Protein AF-A0AAN8ZR60-F1 (afdb_monomer)

Solvent-accessible surface area (backbone atoms only — not comparable to full-atom values): 6823 Å² total; per-residue (Å²): 136,86,82,79,83,92,71,52,73,45,76,81,34,65,88,48,45,61,55,54,52,47,61,74,37,41,71,59,52,50,55,49,50,52,53,52,51,54,52,47,50,54,54,52,51,51,52,54,56,47,60,75,69,52,62,97,81,64,85,80,49,75,66,55,52,48,57,50,48,47,70,45,86,87,51,98,63,82,53,47,74,66,56,52,47,49,50,66,54,43,59,74,65,66,54,67,77,64,66,60,54,59,55,51,57,68,65,70,77,117

Secondary structure (DSSP, 8-state):
--------HHHH-GGGHHHHHHHHHHHHHHHHHHHHHHHHHHHHHHHHHHHHH--TTSPP-HHHHHHHHHT-TT-SS---HHHHHHHHHHHHHHS-THHHHHHHHHHH--

InterPro domains:
  IPR036396 Cytochrome P450 superfamily [G3DSA:1.10.630.10] (1-94)
  IPR036396 Cytochrome P450 superfamily [SSF48264] (3-91)
  IPR052306 Cytochrome P450 71D [PTHR47953] (2-89)

Sequence (110 aa):
MEVSGGFTVCDVFPSLTWLQVLSGMRAKIEKMHHKVDQMLESIIDVHKVSRERAEKTEEEDLVDVLLKLQQCEDLEFSVTHENVKAVILFFPIYIPKHSTKLILDTFTDH

Foldseek 3Di:
DDDDDPDDPCNVPVVCVVVVVCVVCVVVVVVVVVVLVVVLVVVLVVLVVCVVVDDPPDDDDPLNVLVVQQVDPPDPDHSDPVNSSCCVVCVVVVPPPPVVVVVVVVVVPD

Radius of gyration: 23.49 Å; Cα contacts (8 Å, |Δi|>4): 29; chains: 1; bounding box: 45×57×72 Å

Mean predicted aligned error: 13.67 Å

Structure (mmCIF, N/CA/C/O backbone):
data_AF-A0AAN8ZR60-F1
#
_entry.id   AF-A0AAN8ZR60-F1
#
loop_
_atom_site.group_PDB
_atom_site.id
_atom_site.type_symbol
_atom_site.label_atom_id
_atom_site.label_alt_id
_atom_site.label_comp_id
_atom_site.label_asym_id
_atom_site.label_entity_id
_atom_site.label_seq_id
_atom_site.pdbx_PDB_ins_code
_atom_site.Cartn_x
_atom_site.Cartn_y
_atom_site.Cartn_z
_atom_site.occupancy
_atom_site.B_iso_or_equiv
_atom_site.auth_seq_id
_atom_site.auth_comp_id
_atom_site.auth_asym_id
_atom_site.auth_atom_id
_atom_site.pdbx_PDB_model_num
ATOM 1 N N . MET A 1 1 ? 24.254 -16.579 -52.718 1.00 38.12 1 MET A N 1
ATOM 2 C CA . MET A 1 1 ? 24.321 -15.699 -51.536 1.00 38.12 1 MET A CA 1
ATOM 3 C C . MET A 1 1 ? 22.933 -15.661 -50.929 1.00 38.12 1 MET A C 1
ATOM 5 O O . MET A 1 1 ? 22.089 -14.895 -51.367 1.00 38.12 1 MET A O 1
ATOM 9 N N . GLU A 1 2 ? 22.683 -16.582 -50.009 1.00 41.69 2 GLU A N 1
ATOM 10 C CA . GLU A 1 2 ? 21.623 -16.474 -49.002 1.00 41.69 2 GLU A CA 1
ATOM 11 C C . GLU A 1 2 ? 22.194 -15.564 -47.875 1.00 41.69 2 GLU A C 1
ATOM 13 O O . GLU A 1 2 ? 23.416 -15.465 -47.769 1.00 41.69 2 GLU A O 1
ATOM 18 N N . VAL A 1 3 ? 21.477 -14.807 -47.039 1.00 45.47 3 VAL A N 1
ATOM 19 C CA . VAL A 1 3 ? 20.166 -14.974 -46.396 1.00 45.47 3 VAL A CA 1
ATOM 20 C C . VAL A 1 3 ? 19.627 -13.584 -45.983 1.00 45.47 3 VAL A C 1
ATOM 22 O O . VAL A 1 3 ? 20.382 -12.743 -45.507 1.00 45.47 3 VAL A O 1
ATOM 25 N N . SER A 1 4 ? 18.300 -13.443 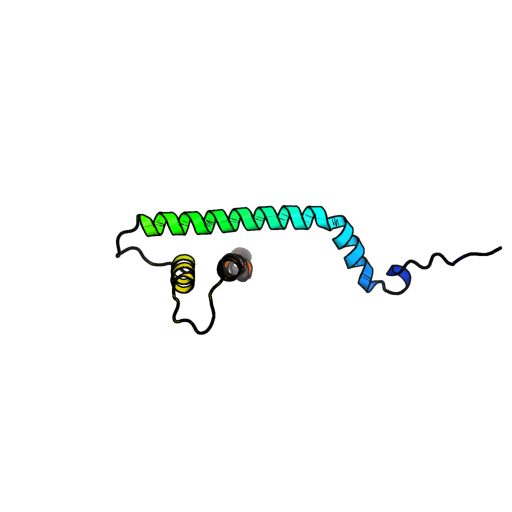-46.084 1.00 50.91 4 SER A N 1
ATOM 26 C CA . SER A 1 4 ? 17.377 -12.657 -45.240 1.00 50.91 4 SER A CA 1
ATOM 27 C C . SER A 1 4 ? 17.430 -11.132 -45.256 1.00 50.91 4 SER A C 1
ATOM 29 O O . SER A 1 4 ? 18.333 -10.490 -44.730 1.00 50.91 4 SER A O 1
ATOM 31 N N . GLY A 1 5 ? 16.314 -10.565 -45.721 1.00 55.06 5 GLY A N 1
ATOM 32 C CA . GLY A 1 5 ? 15.944 -9.182 -45.481 1.00 55.06 5 GLY A CA 1
ATOM 33 C C . GLY A 1 5 ? 15.924 -8.864 -43.989 1.00 55.06 5 GLY A C 1
ATOM 34 O O . GLY A 1 5 ? 15.366 -9.607 -43.179 1.00 55.06 5 GLY A O 1
ATOM 35 N N . GLY A 1 6 ? 16.541 -7.739 -43.643 1.00 56.88 6 GLY A N 1
ATOM 36 C CA . GLY A 1 6 ? 16.365 -7.078 -42.359 1.00 56.88 6 GLY A CA 1
ATOM 37 C C . GLY A 1 6 ? 14.974 -6.464 -42.290 1.00 56.88 6 GLY A C 1
ATOM 38 O O . GLY A 1 6 ? 14.828 -5.258 -42.429 1.00 56.88 6 GLY A O 1
ATOM 39 N N . PHE A 1 7 ? 13.955 -7.307 -42.145 1.00 56.78 7 PHE A N 1
ATOM 40 C CA . PHE A 1 7 ? 12.618 -6.863 -41.789 1.00 56.78 7 PHE A CA 1
ATOM 41 C C . PHE A 1 7 ? 12.470 -7.068 -40.287 1.00 56.78 7 PHE A C 1
ATOM 43 O O . PHE A 1 7 ? 12.298 -8.191 -39.805 1.00 56.78 7 PHE A O 1
ATOM 50 N N . THR A 1 8 ? 12.599 -5.990 -39.524 1.00 61.56 8 THR A N 1
ATOM 51 C CA . THR A 1 8 ? 12.296 -6.029 -38.095 1.00 61.56 8 THR A CA 1
ATOM 52 C C . THR A 1 8 ? 10.776 -6.134 -37.957 1.00 61.56 8 THR A C 1
ATOM 54 O O . THR A 1 8 ? 10.038 -5.523 -38.724 1.00 61.56 8 THR A O 1
ATOM 57 N N . VAL A 1 9 ? 10.256 -6.875 -36.974 1.00 61.09 9 VAL A N 1
ATOM 58 C CA . VAL A 1 9 ? 8.794 -6.986 -36.743 1.00 61.09 9 VAL A CA 1
ATOM 59 C C . VAL A 1 9 ? 8.128 -5.603 -36.561 1.00 61.09 9 VAL A C 1
ATOM 61 O O . VAL A 1 9 ? 6.962 -5.424 -36.908 1.00 61.09 9 VAL A O 1
ATOM 64 N N . CYS A 1 10 ? 8.888 -4.600 -36.104 1.00 60.06 10 CYS A N 1
ATOM 65 C CA . CYS A 1 10 ? 8.467 -3.198 -36.021 1.00 60.06 10 CYS A CA 1
ATOM 66 C C . CYS A 1 10 ? 8.303 -2.490 -37.376 1.00 60.06 10 CYS A C 1
ATOM 68 O O . CYS A 1 10 ? 7.513 -1.553 -37.451 1.00 60.06 10 CYS A O 1
ATOM 70 N N . ASP A 1 11 ? 8.992 -2.935 -38.432 1.00 66.62 11 ASP A N 1
ATOM 71 C CA . ASP A 1 11 ? 8.860 -2.376 -39.786 1.00 66.62 11 ASP A CA 1
ATOM 72 C C . ASP A 1 11 ? 7.550 -2.828 -40.451 1.00 66.62 11 ASP A C 1
ATOM 74 O O . ASP A 1 11 ? 6.977 -2.101 -41.260 1.00 66.62 11 ASP A O 1
ATOM 78 N N . VAL A 1 12 ? 7.044 -4.019 -40.093 1.00 70.75 12 VAL A N 1
ATOM 79 C CA . VAL A 1 12 ? 5.737 -4.525 -40.563 1.00 70.75 12 VAL A CA 1
ATOM 80 C C . VAL A 1 12 ? 4.594 -3.968 -39.709 1.00 70.75 12 VAL A C 1
ATOM 82 O O . VAL A 1 12 ? 3.508 -3.703 -40.218 1.00 70.75 12 VAL A O 1
ATOM 85 N N . PHE A 1 13 ? 4.830 -3.780 -38.407 1.00 66.88 13 PHE A N 1
ATOM 86 C CA . PHE A 1 13 ? 3.827 -3.308 -37.454 1.00 66.88 13 PHE A CA 1
ATOM 87 C C . PHE A 1 13 ? 4.394 -2.184 -36.571 1.00 66.88 13 PHE A C 1
ATOM 89 O O . PHE A 1 13 ? 4.844 -2.439 -35.448 1.00 66.88 13 PHE A O 1
ATOM 96 N N . PRO A 1 14 ? 4.309 -0.917 -37.026 1.00 65.81 14 PRO A N 1
ATOM 97 C CA . PRO A 1 14 ? 4.751 0.259 -36.264 1.00 65.81 14 PRO A CA 1
ATOM 98 C C . PRO A 1 14 ? 4.040 0.391 -34.910 1.00 65.81 14 PRO A C 1
ATOM 100 O O . PRO A 1 14 ? 4.568 0.950 -33.950 1.00 65.81 14 PRO A O 1
ATOM 103 N N . SER A 1 15 ? 2.841 -0.182 -34.808 1.00 73.50 15 SER A N 1
ATOM 104 C CA . SER A 1 15 ? 2.065 -0.297 -33.580 1.00 73.50 15 SER A CA 1
ATOM 105 C C . SER A 1 15 ? 2.633 -1.298 -32.575 1.00 73.50 15 SER A C 1
ATOM 107 O O . SER A 1 15 ? 2.013 -1.464 -31.541 1.00 73.50 15 SER A O 1
ATOM 109 N N . LEU A 1 16 ? 3.750 -1.987 -32.824 1.00 68.44 16 LEU A N 1
ATOM 110 C CA . LEU A 1 16 ? 4.465 -2.798 -31.822 1.00 68.44 16 LEU A CA 1
ATOM 111 C C . LEU A 1 16 ? 5.723 -2.083 -31.304 1.00 68.44 16 LEU A C 1
ATOM 113 O O . LEU A 1 16 ? 6.362 -2.549 -30.364 1.00 68.44 16 LEU A O 1
ATOM 117 N N . THR A 1 17 ? 6.065 -0.916 -31.856 1.00 69.19 17 THR A N 1
ATOM 118 C CA . THR A 1 17 ? 7.220 -0.117 -31.419 1.00 69.19 17 THR A CA 1
ATOM 119 C C . THR A 1 17 ? 7.089 0.324 -29.959 1.00 69.19 17 THR A C 1
ATOM 121 O O . THR A 1 17 ? 8.078 0.342 -29.227 1.00 69.19 17 THR A O 1
ATOM 124 N N . TRP A 1 18 ? 5.867 0.581 -29.473 1.00 71.12 18 TRP A N 1
ATOM 125 C CA . TRP A 1 18 ? 5.641 0.865 -28.051 1.00 71.12 18 TRP A CA 1
ATOM 126 C C . TRP A 1 18 ? 5.987 -0.328 -27.153 1.00 71.12 18 TRP A C 1
ATOM 128 O O . TRP A 1 18 ? 6.461 -0.104 -26.046 1.00 71.12 18 TRP A O 1
ATOM 138 N N . LEU A 1 19 ? 5.837 -1.580 -27.612 1.00 70.88 19 LEU A N 1
ATOM 139 C CA . LEU A 1 19 ? 6.265 -2.753 -26.841 1.00 70.88 19 LEU A CA 1
ATOM 140 C C . LEU A 1 19 ? 7.783 -2.815 -26.715 1.00 70.88 19 LEU A C 1
ATOM 142 O O . LEU A 1 19 ? 8.271 -3.199 -25.659 1.00 70.88 19 LEU A O 1
ATOM 146 N N . GLN A 1 20 ? 8.539 -2.406 -27.739 1.00 70.50 20 GLN A N 1
ATOM 147 C CA . GLN A 1 20 ? 9.998 -2.315 -27.628 1.00 70.50 20 GLN A CA 1
ATOM 148 C C . GLN A 1 20 ? 10.425 -1.215 -26.651 1.00 70.50 20 GLN A C 1
ATOM 150 O O . GLN A 1 20 ? 11.296 -1.441 -25.810 1.00 70.50 20 GLN A O 1
ATOM 155 N N . VAL A 1 21 ? 9.762 -0.056 -26.695 1.00 72.94 21 VAL A N 1
ATOM 156 C CA . VAL A 1 21 ? 9.996 1.042 -25.743 1.00 72.94 21 VAL A CA 1
ATOM 157 C C . VAL A 1 21 ? 9.631 0.614 -24.317 1.00 72.94 21 VAL A C 1
ATOM 159 O O . VAL A 1 21 ? 10.437 0.777 -23.401 1.00 72.94 21 VAL A O 1
ATOM 162 N N . LEU A 1 22 ? 8.469 -0.014 -24.119 1.00 74.00 22 LEU A N 1
ATOM 163 C CA . LEU A 1 22 ? 8.072 -0.578 -22.828 1.00 74.00 22 LEU A CA 1
ATOM 164 C C . LEU A 1 22 ? 9.015 -1.688 -22.369 1.00 74.00 22 LEU A C 1
ATOM 166 O O . LEU A 1 22 ? 9.328 -1.756 -21.184 1.00 74.00 22 LEU A O 1
ATOM 170 N N . SER A 1 23 ? 9.501 -2.531 -23.281 1.00 73.62 23 SER A N 1
ATOM 171 C CA . SER A 1 23 ? 10.485 -3.570 -22.976 1.00 73.62 23 SER A CA 1
ATOM 172 C C . SER A 1 23 ? 11.793 -2.954 -22.478 1.00 73.62 23 SER A C 1
ATOM 174 O O . SER A 1 23 ? 12.346 -3.429 -21.489 1.00 73.62 23 SER A O 1
ATOM 176 N N . GLY A 1 24 ? 12.245 -1.849 -23.080 1.00 78.94 24 GLY A N 1
ATOM 177 C CA . GLY A 1 24 ? 13.390 -1.071 -22.591 1.00 78.94 24 GLY A CA 1
ATOM 178 C C . GLY A 1 24 ? 13.127 -0.368 -21.252 1.00 78.94 24 GLY A C 1
ATOM 179 O O . GLY A 1 24 ? 14.044 -0.155 -20.462 1.00 78.94 24 GLY A O 1
ATOM 180 N N . MET A 1 25 ? 11.866 -0.051 -20.955 1.00 81.81 25 MET A N 1
ATOM 181 C CA . MET A 1 25 ? 11.441 0.598 -19.712 1.00 81.81 25 MET A CA 1
ATOM 182 C C . MET A 1 25 ? 10.977 -0.381 -18.625 1.00 81.81 25 MET A C 1
ATOM 184 O O . MET A 1 25 ? 10.656 0.073 -17.525 1.00 81.81 25 MET A O 1
ATOM 188 N N . ARG A 1 26 ? 10.974 -1.700 -18.879 1.00 81.69 26 ARG A N 1
ATOM 189 C CA . ARG A 1 26 ? 10.460 -2.733 -17.956 1.00 81.69 26 ARG A CA 1
ATOM 190 C C . ARG A 1 26 ? 11.011 -2.576 -16.547 1.00 81.69 26 ARG A C 1
ATOM 192 O O . ARG A 1 26 ? 10.238 -2.437 -15.608 1.00 81.69 26 ARG A O 1
ATOM 199 N N . ALA A 1 27 ? 12.333 -2.480 -16.415 1.00 85.81 27 ALA A N 1
ATOM 200 C CA . ALA A 1 27 ? 12.986 -2.325 -15.117 1.00 85.81 27 ALA A CA 1
ATOM 201 C C . ALA A 1 27 ? 12.580 -1.027 -14.393 1.00 85.81 27 ALA A C 1
ATOM 203 O O . ALA A 1 27 ? 12.543 -0.975 -13.167 1.00 85.81 27 ALA A O 1
ATOM 204 N N . LYS A 1 28 ? 12.270 0.045 -15.134 1.00 86.50 28 LYS A N 1
ATOM 205 C CA . LYS A 1 28 ? 11.801 1.312 -14.557 1.00 86.50 28 LYS A CA 1
ATOM 206 C C . LYS A 1 28 ? 10.346 1.208 -14.097 1.00 86.50 28 LYS A C 1
ATOM 208 O O . LYS A 1 28 ? 10.022 1.714 -13.025 1.00 86.50 28 LYS A O 1
ATOM 213 N N . ILE A 1 29 ? 9.496 0.553 -14.886 1.00 87.50 29 ILE A N 1
ATOM 214 C CA . ILE A 1 29 ? 8.091 0.292 -14.548 1.00 87.50 29 ILE A CA 1
ATOM 215 C C . ILE A 1 29 ? 8.007 -0.613 -13.321 1.00 87.50 29 ILE A C 1
ATOM 217 O O . ILE A 1 29 ? 7.264 -0.304 -12.401 1.00 87.50 29 ILE A O 1
ATOM 221 N N . GL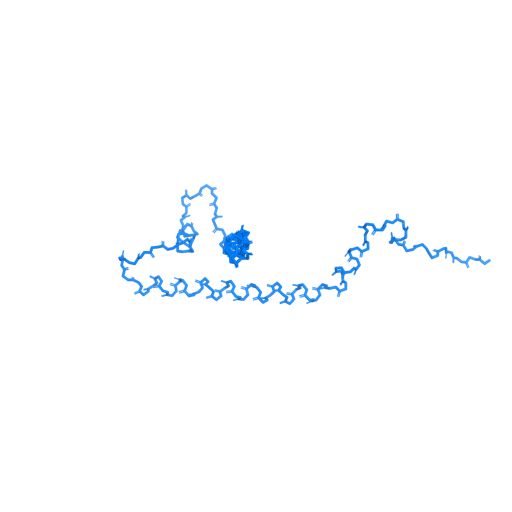U A 1 30 ? 8.819 -1.664 -13.259 1.00 89.56 30 GLU A N 1
ATOM 222 C CA . GLU A 1 30 ? 8.878 -2.583 -12.121 1.00 89.56 30 GLU A CA 1
ATOM 223 C C . GLU A 1 30 ? 9.345 -1.882 -10.839 1.00 89.56 30 GLU A C 1
ATOM 225 O O . GLU A 1 30 ? 8.699 -1.993 -9.799 1.00 89.56 30 GLU A O 1
ATOM 230 N N . LYS A 1 31 ? 10.402 -1.061 -10.915 1.00 91.19 31 LYS A N 1
ATOM 231 C CA . LYS A 1 31 ? 10.844 -0.231 -9.778 1.00 91.19 31 LYS A CA 1
ATOM 232 C C . LYS A 1 31 ? 9.755 0.726 -9.298 1.00 91.19 31 LYS A C 1
ATOM 234 O O . LYS A 1 31 ? 9.590 0.924 -8.097 1.00 91.19 31 LYS A O 1
ATOM 239 N N . MET A 1 32 ? 9.030 1.341 -10.228 1.00 89.69 32 MET A N 1
ATOM 240 C CA . MET A 1 32 ? 7.924 2.237 -9.903 1.00 89.69 32 MET A CA 1
ATOM 241 C C . MET A 1 32 ? 6.751 1.476 -9.283 1.00 89.69 32 MET A C 1
ATOM 243 O O . MET A 1 32 ? 6.226 1.931 -8.274 1.00 89.69 32 MET A O 1
ATOM 247 N N . HIS A 1 33 ? 6.396 0.313 -9.830 1.00 89.75 33 HIS A N 1
ATOM 248 C CA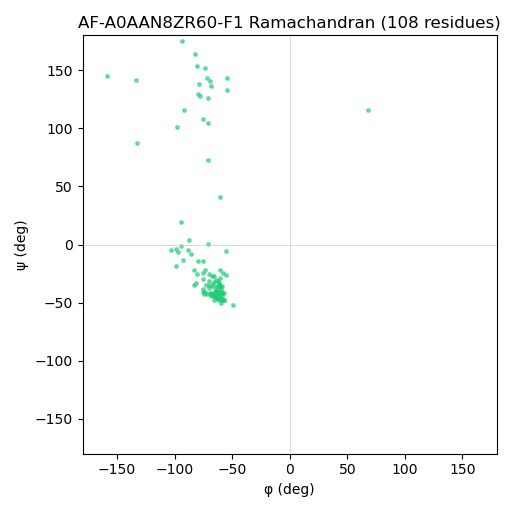 . HIS A 1 33 ? 5.373 -0.568 -9.277 1.00 89.75 33 HIS A CA 1
ATOM 249 C C . HIS A 1 33 ? 5.714 -0.957 -7.839 1.00 89.75 33 HIS A C 1
ATOM 251 O O . HIS A 1 33 ? 4.886 -0.791 -6.955 1.00 89.75 33 HIS A O 1
ATOM 257 N N . HIS A 1 34 ? 6.957 -1.370 -7.579 1.00 94.56 34 HIS A N 1
ATOM 258 C CA . HIS A 1 34 ? 7.405 -1.709 -6.230 1.00 94.56 34 HIS A CA 1
ATOM 259 C C . HIS A 1 34 ? 7.331 -0.517 -5.269 1.00 94.56 34 HIS A C 1
ATOM 261 O O . HIS A 1 34 ? 6.893 -0.660 -4.134 1.00 94.56 34 HIS A O 1
ATOM 267 N N . LYS A 1 35 ? 7.719 0.679 -5.724 1.00 92.62 35 LYS A N 1
ATOM 268 C CA . LYS A 1 35 ? 7.635 1.891 -4.902 1.00 92.62 35 LYS A CA 1
ATOM 269 C C . LYS A 1 35 ? 6.187 2.268 -4.569 1.00 92.62 35 LYS A C 1
ATOM 271 O O . LYS A 1 35 ? 5.918 2.679 -3.445 1.00 92.62 35 LYS A O 1
ATOM 276 N N . VAL A 1 36 ? 5.278 2.152 -5.538 1.00 92.25 36 VAL A N 1
ATOM 277 C CA . VAL A 1 36 ? 3.842 2.386 -5.322 1.00 92.25 36 VAL A CA 1
ATOM 278 C C . VAL A 1 36 ? 3.284 1.343 -4.360 1.00 92.25 36 VAL A C 1
ATOM 280 O O . VAL A 1 36 ? 2.612 1.714 -3.408 1.00 92.25 36 VAL A O 1
ATOM 283 N N . ASP A 1 37 ? 3.618 0.070 -4.550 1.00 93.75 37 ASP A N 1
ATOM 284 C CA . ASP A 1 37 ? 3.169 -1.019 -3.683 1.00 93.75 37 ASP A CA 1
ATOM 285 C C . ASP A 1 37 ? 3.613 -0.814 -2.224 1.00 93.75 37 ASP A C 1
ATOM 287 O O . ASP A 1 37 ? 2.775 -0.835 -1.329 1.00 93.75 37 ASP A O 1
ATOM 291 N N . GLN A 1 38 ? 4.887 -0.476 -1.986 1.00 95.75 38 GLN A N 1
ATOM 292 C CA . GLN A 1 38 ? 5.391 -0.144 -0.644 1.00 95.75 38 GLN A CA 1
ATOM 293 C C . GLN A 1 38 ? 4.663 1.047 -0.005 1.00 95.75 38 GLN A C 1
ATOM 295 O O . GLN A 1 38 ? 4.393 1.047 1.195 1.00 95.75 38 GLN A O 1
ATOM 300 N N . MET A 1 39 ? 4.365 2.083 -0.794 1.00 93.31 39 MET A N 1
ATOM 301 C CA . MET A 1 39 ? 3.621 3.245 -0.310 1.00 93.31 39 MET A CA 1
ATOM 302 C C . MET A 1 39 ? 2.193 2.859 0.092 1.00 93.31 39 MET A C 1
ATOM 304 O O . MET A 1 39 ? 1.730 3.285 1.147 1.00 93.31 39 MET A O 1
ATOM 308 N N . LEU A 1 40 ? 1.505 2.059 -0.728 1.00 93.56 40 LEU A N 1
ATOM 309 C CA . LEU A 1 40 ? 0.150 1.588 -0.435 1.00 93.56 40 LEU A CA 1
ATOM 310 C C . LEU A 1 40 ? 0.129 0.698 0.812 1.00 93.56 40 LEU A C 1
ATOM 312 O O . LEU A 1 40 ? -0.749 0.867 1.653 1.00 93.56 40 LEU A O 1
ATOM 316 N N . GLU A 1 41 ? 1.122 -0.177 0.967 1.00 95.19 41 GLU A N 1
ATOM 317 C CA . GLU A 1 41 ? 1.275 -1.015 2.160 1.00 95.19 41 GLU A CA 1
ATOM 318 C C . GLU A 1 41 ? 1.425 -0.163 3.423 1.00 95.19 41 GLU A C 1
ATOM 320 O O . GLU A 1 41 ? 0.697 -0.342 4.395 1.00 95.19 41 GLU A O 1
ATOM 325 N N . SER A 1 42 ? 2.298 0.848 3.375 1.00 93.31 42 SER A N 1
ATOM 326 C CA . SER A 1 42 ? 2.493 1.765 4.497 1.00 93.31 42 SER A CA 1
ATOM 327 C C . SER A 1 42 ? 1.214 2.517 4.870 1.00 93.31 42 SER A C 1
ATOM 329 O O . SER A 1 42 ? 0.996 2.771 6.052 1.00 93.31 42 SER A O 1
ATOM 331 N N . ILE A 1 43 ? 0.387 2.903 3.893 1.00 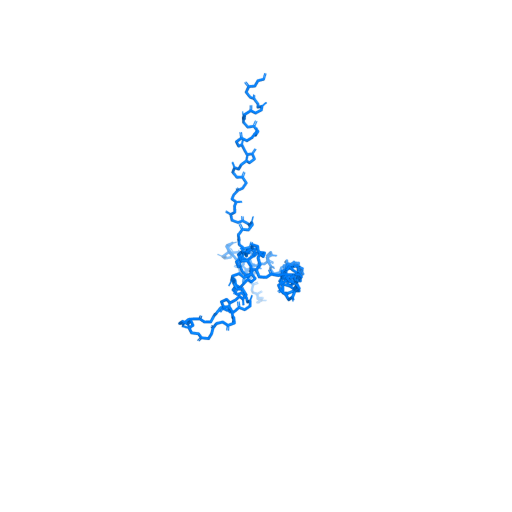90.25 43 ILE A N 1
ATOM 332 C CA . ILE A 1 43 ? -0.897 3.569 4.155 1.00 90.25 43 ILE A CA 1
ATOM 333 C C . ILE A 1 43 ? -1.842 2.601 4.866 1.00 90.25 43 ILE A C 1
ATOM 335 O O . ILE A 1 43 ? -2.431 2.964 5.882 1.00 90.25 43 ILE A O 1
ATOM 339 N N . ILE A 1 44 ? -1.961 1.373 4.365 1.00 92.31 44 ILE A N 1
ATOM 340 C CA . ILE A 1 44 ? -2.821 0.343 4.953 1.00 92.31 44 ILE A CA 1
ATOM 341 C C . ILE A 1 44 ? -2.393 0.032 6.393 1.00 92.31 44 ILE A C 1
ATOM 343 O O . ILE A 1 44 ? -3.242 -0.039 7.281 1.00 92.31 44 ILE A O 1
ATOM 347 N N . ASP A 1 45 ? -1.093 -0.105 6.649 1.00 93.06 45 ASP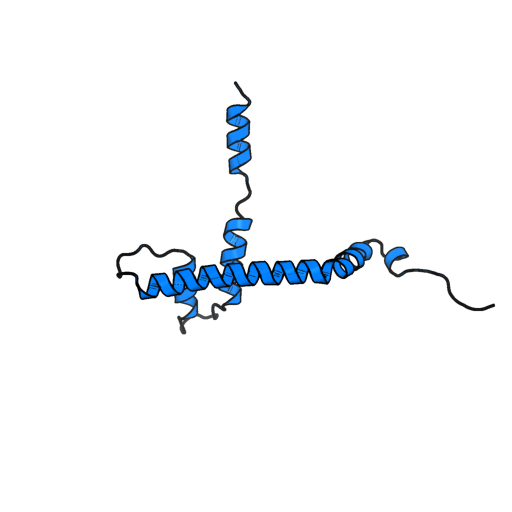 A N 1
ATOM 348 C CA . ASP A 1 45 ? -0.575 -0.404 7.986 1.00 93.06 45 ASP A CA 1
ATOM 349 C C . ASP A 1 45 ? -0.836 0.725 8.986 1.00 93.06 45 ASP A C 1
ATOM 351 O O . ASP A 1 45 ? -1.183 0.455 10.137 1.00 93.06 45 ASP A O 1
ATOM 355 N N . VAL A 1 46 ? -0.749 1.988 8.552 1.00 88.56 46 VAL A N 1
ATOM 356 C CA . VAL A 1 46 ? -1.135 3.132 9.393 1.00 88.56 46 VAL A CA 1
ATOM 357 C C . VAL A 1 46 ? -2.603 3.031 9.815 1.00 88.56 46 VAL A C 1
ATOM 359 O O . VAL A 1 46 ? -2.877 3.206 11.000 1.00 88.56 46 VAL A O 1
ATOM 362 N N . HIS A 1 47 ? -3.513 2.683 8.897 1.00 87.25 47 HIS A N 1
ATOM 363 C CA . HIS A 1 47 ? -4.947 2.552 9.202 1.00 87.25 47 HIS A CA 1
ATOM 364 C C . HIS A 1 47 ? -5.250 1.328 10.081 1.00 87.25 47 HIS A C 1
ATOM 366 O O . HIS A 1 47 ? -6.090 1.381 10.977 1.00 87.25 47 HIS A O 1
ATOM 372 N N . LYS A 1 48 ? -4.525 0.216 9.901 1.00 87.62 48 LYS A N 1
ATOM 373 C CA . LYS A 1 48 ? -4.639 -0.945 10.803 1.00 87.62 48 LYS A CA 1
ATOM 374 C C . LYS A 1 48 ? -4.245 -0.575 12.236 1.00 87.62 48 LYS A C 1
ATOM 376 O O . LYS A 1 48 ? -4.985 -0.873 13.171 1.00 87.62 48 LYS A O 1
ATOM 381 N N . VAL A 1 49 ? -3.106 0.101 12.408 1.00 86.94 49 VAL A N 1
ATOM 382 C CA . VAL A 1 49 ? -2.592 0.490 13.733 1.00 86.94 49 VAL A CA 1
ATOM 383 C C . VAL A 1 49 ? -3.444 1.582 14.382 1.00 86.94 49 VAL A C 1
ATOM 385 O O . VAL A 1 49 ? -3.634 1.545 15.600 1.00 86.94 49 VAL A O 1
ATOM 388 N N . SER A 1 50 ? -3.954 2.553 13.615 1.00 82.81 50 SER A N 1
ATOM 389 C CA . SER A 1 50 ? -4.872 3.565 14.153 1.00 82.81 50 SER A CA 1
ATOM 390 C C . SER A 1 50 ? -6.156 2.908 14.645 1.00 82.81 50 SER A C 1
ATOM 392 O O . SER A 1 50 ? -6.532 3.129 15.790 1.00 82.81 50 SER A O 1
ATOM 394 N N . ARG A 1 51 ? -6.751 2.003 13.861 1.00 79.25 51 ARG A N 1
ATOM 395 C CA . ARG A 1 51 ? -7.979 1.289 14.235 1.00 79.25 51 ARG A CA 1
ATOM 396 C C . ARG A 1 51 ? -7.831 0.425 15.490 1.00 79.25 51 ARG A C 1
ATOM 398 O O . ARG A 1 51 ? -8.775 0.322 16.266 1.00 79.25 51 ARG A O 1
ATOM 405 N N . GLU A 1 52 ? -6.672 -0.194 15.710 1.00 80.25 52 GLU A N 1
ATOM 406 C CA . GLU A 1 52 ? -6.398 -0.940 16.951 1.00 80.25 52 GLU A CA 1
ATOM 407 C C . GLU A 1 52 ? -6.338 -0.037 18.193 1.00 80.25 52 GLU A C 1
ATOM 409 O O . GLU A 1 52 ? -6.600 -0.496 19.305 1.00 80.25 52 GLU A O 1
ATOM 414 N N . ARG A 1 53 ? -5.972 1.236 18.013 1.00 78.06 53 ARG A N 1
ATOM 4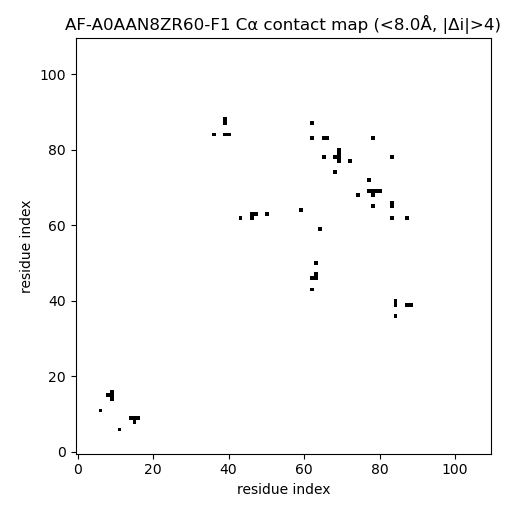15 C CA . ARG A 1 53 ? -5.821 2.225 19.092 1.00 78.06 53 ARG A CA 1
ATOM 416 C C . ARG A 1 53 ? -7.034 3.143 19.252 1.00 78.06 53 ARG A C 1
ATOM 418 O O . ARG A 1 53 ? -7.154 3.769 20.302 1.00 78.06 53 ARG A O 1
ATOM 425 N N . ALA A 1 54 ? -7.886 3.221 18.237 1.00 72.06 54 ALA A N 1
ATOM 426 C CA . ALA A 1 54 ? -9.036 4.106 18.168 1.00 72.06 54 ALA A CA 1
ATOM 427 C C . ALA A 1 54 ? -10.126 3.717 19.176 1.00 72.06 54 ALA A C 1
ATOM 429 O O . ALA A 1 54 ? -10.500 2.547 19.320 1.00 72.06 54 ALA A O 1
ATOM 430 N N . GLU A 1 55 ? -10.694 4.720 19.846 1.00 68.62 55 GLU A N 1
ATOM 431 C CA . GLU A 1 55 ? -11.952 4.554 20.572 1.00 68.62 55 GLU A CA 1
ATOM 432 C C . GLU A 1 55 ? -13.114 4.464 19.565 1.00 68.62 55 GLU A C 1
ATOM 434 O O . GLU A 1 55 ? -13.057 5.035 18.479 1.00 68.62 55 GLU A O 1
ATOM 439 N N . LYS A 1 56 ? -14.207 3.767 19.917 1.00 63.59 56 LYS A N 1
ATOM 440 C CA . LYS A 1 56 ? -15.375 3.504 19.035 1.00 63.59 56 LYS A CA 1
ATOM 441 C C . LYS A 1 56 ? -16.053 4.746 18.424 1.00 63.59 56 LYS A C 1
ATOM 443 O O . LYS A 1 56 ? -17.012 4.596 17.675 1.00 63.59 56 LYS A O 1
ATOM 448 N N . THR A 1 57 ? -15.629 5.943 18.804 1.00 63.59 57 THR A N 1
ATOM 449 C CA . THR A 1 57 ? -16.187 7.231 18.390 1.00 63.59 57 THR A CA 1
ATOM 450 C C . THR A 1 57 ? -15.406 7.913 17.269 1.00 63.59 57 THR A C 1
ATOM 452 O O . THR A 1 57 ? -15.837 8.977 16.833 1.00 63.59 57 THR A O 1
ATOM 455 N N . GLU A 1 58 ? -14.274 7.362 16.821 1.00 72.56 58 GLU A N 1
ATOM 456 C CA . GLU A 1 58 ? -13.545 7.922 15.677 1.00 72.56 58 GLU A CA 1
ATOM 457 C C . GLU A 1 58 ? -14.323 7.719 14.365 1.00 72.56 58 GLU A C 1
ATOM 459 O O . GLU A 1 58 ? -14.983 6.699 14.162 1.00 72.56 58 GLU A O 1
ATOM 464 N N . GLU A 1 59 ? -14.290 8.736 13.499 1.00 78.81 59 GLU A N 1
ATOM 465 C CA . GLU A 1 59 ? -14.958 8.723 12.197 1.00 78.81 59 GLU A CA 1
ATOM 466 C C . GLU A 1 59 ? -14.235 7.754 11.254 1.00 78.81 59 GLU A C 1
ATOM 468 O O . GLU A 1 59 ? -13.026 7.849 11.069 1.00 78.81 59 GLU A O 1
ATOM 473 N N . GLU A 1 60 ? -14.980 6.810 10.679 1.00 82.25 60 GLU A N 1
ATOM 474 C CA . GLU A 1 60 ? -14.434 5.782 9.789 1.00 82.25 60 GLU A CA 1
ATOM 475 C C . GLU A 1 60 ? -14.211 6.342 8.390 1.00 82.25 60 GLU A C 1
ATOM 477 O O . GLU A 1 60 ? -15.137 6.893 7.783 1.00 82.25 60 GLU A O 1
ATOM 482 N N . ASP A 1 61 ? -13.012 6.143 7.845 1.00 85.56 61 ASP A N 1
ATOM 483 C CA . ASP A 1 61 ? -12.731 6.507 6.463 1.00 85.56 61 ASP A CA 1
ATOM 484 C C . ASP A 1 61 ? -12.935 5.338 5.481 1.00 85.56 61 ASP A C 1
ATOM 486 O O . ASP A 1 61 ? -13.258 4.200 5.837 1.00 85.56 61 ASP A O 1
ATOM 490 N N . LEU A 1 62 ? -12.791 5.628 4.185 1.00 88.56 62 LEU A N 1
ATOM 491 C CA . LEU A 1 62 ? -12.979 4.637 3.123 1.00 88.56 62 LEU A CA 1
ATOM 492 C C . LEU A 1 62 ? -12.035 3.431 3.273 1.00 88.56 62 LEU A C 1
ATOM 494 O O . LEU A 1 62 ? -12.429 2.309 2.945 1.00 88.56 62 LEU A O 1
ATOM 498 N N . VAL A 1 63 ? -10.802 3.644 3.737 1.00 89.25 63 VAL A N 1
ATOM 499 C CA . VAL A 1 63 ? -9.816 2.575 3.934 1.00 89.25 63 VAL A CA 1
ATOM 500 C C . VAL A 1 63 ? -10.251 1.687 5.095 1.00 89.25 63 VAL A C 1
ATOM 502 O O . VAL A 1 63 ? -10.228 0.461 4.955 1.00 89.25 63 VAL A O 1
ATOM 505 N N . ASP A 1 64 ? -10.743 2.273 6.186 1.00 89.06 64 ASP A N 1
ATOM 506 C CA . ASP A 1 64 ? -11.273 1.523 7.329 1.00 89.06 64 ASP A CA 1
ATOM 507 C C . ASP A 1 64 ? -12.457 0.633 6.940 1.00 89.06 64 ASP A C 1
ATOM 509 O O . ASP A 1 64 ? -12.508 -0.547 7.311 1.00 89.06 64 ASP A O 1
ATOM 513 N N . VAL A 1 65 ? -13.391 1.170 6.149 1.00 89.88 65 VAL A N 1
ATOM 514 C CA . VAL A 1 65 ? -14.554 0.420 5.655 1.00 89.88 65 VAL A CA 1
ATOM 515 C C . VAL A 1 65 ? -14.113 -0.749 4.773 1.00 89.88 65 VAL A C 1
ATOM 517 O O . VAL A 1 65 ? -14.589 -1.872 4.954 1.00 89.88 65 VAL A O 1
ATOM 520 N N . LEU A 1 66 ? -13.170 -0.533 3.853 1.00 91.25 66 LEU A N 1
ATOM 521 C CA . LEU A 1 66 ? -12.660 -1.597 2.982 1.00 91.25 66 LEU A CA 1
ATOM 522 C C . LEU A 1 66 ? -11.939 -2.699 3.770 1.00 91.25 66 LEU A C 1
ATOM 524 O O . LEU A 1 66 ? -12.145 -3.881 3.492 1.00 91.25 66 LEU A O 1
ATOM 528 N N . LEU A 1 67 ? -11.148 -2.335 4.783 1.00 90.62 67 LEU A N 1
ATOM 529 C CA . LEU A 1 67 ? -10.476 -3.300 5.658 1.00 90.62 67 LEU A CA 1
ATOM 530 C C . LEU A 1 67 ? -11.468 -4.108 6.508 1.00 90.62 67 LEU A C 1
ATOM 532 O O . LEU A 1 67 ? -11.219 -5.278 6.800 1.00 90.62 67 LEU A O 1
ATOM 536 N N . LYS A 1 68 ? -12.604 -3.523 6.901 1.00 88.94 68 LYS A N 1
ATOM 537 C CA . LYS A 1 68 ? -13.694 -4.263 7.559 1.00 88.94 68 LYS A CA 1
ATOM 538 C C . LYS A 1 68 ? -14.385 -5.235 6.616 1.00 88.94 68 LYS A C 1
ATOM 540 O O . LYS A 1 68 ? -14.632 -6.371 7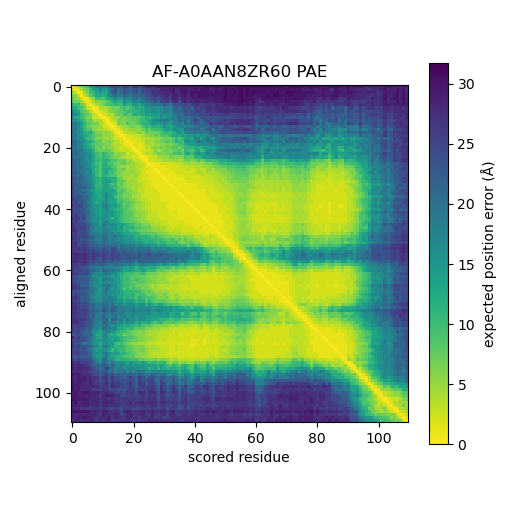.006 1.00 88.94 68 LYS A O 1
ATOM 545 N N . LEU A 1 69 ? -14.667 -4.808 5.386 1.00 89.75 69 LEU A N 1
ATOM 546 C CA . LEU A 1 69 ? -15.261 -5.677 4.369 1.00 89.75 69 LEU A CA 1
ATOM 547 C C . LEU A 1 69 ? -14.330 -6.844 4.022 1.00 89.75 69 LEU A C 1
ATOM 549 O O . LEU A 1 69 ? -14.799 -7.962 3.858 1.00 89.75 69 LEU A O 1
ATOM 553 N N . GLN A 1 70 ? -13.014 -6.624 4.010 1.00 89.06 70 GLN A N 1
ATOM 554 C CA . GLN A 1 70 ? -12.029 -7.698 3.850 1.00 89.06 70 GLN A CA 1
ATOM 555 C C . GLN A 1 70 ? -12.101 -8.763 4.962 1.00 89.06 70 GLN A C 1
ATOM 557 O O . GLN A 1 70 ? -11.770 -9.920 4.717 1.00 89.06 70 GLN A O 1
ATOM 562 N N . GLN A 1 71 ? -12.529 -8.394 6.172 1.00 86.38 71 GLN A N 1
ATOM 563 C CA . GLN A 1 71 ? -12.707 -9.313 7.306 1.00 86.38 71 GLN A CA 1
ATOM 564 C C . GLN A 1 71 ? -14.108 -9.947 7.352 1.00 86.38 71 GLN A C 1
ATOM 566 O O . GLN A 1 71 ? -14.374 -10.766 8.228 1.00 86.38 71 GLN A O 1
ATOM 571 N N . CYS A 1 72 ? -15.022 -9.547 6.465 1.00 86.94 72 CYS A N 1
ATOM 572 C CA . CYS A 1 72 ? -16.410 -9.987 6.488 1.00 86.94 72 CYS A CA 1
ATOM 573 C C . CYS A 1 72 ? -16.579 -11.239 5.615 1.00 86.94 72 CYS A C 1
ATOM 575 O O . CYS A 1 72 ? -16.384 -11.195 4.403 1.00 86.94 72 CYS A O 1
ATOM 577 N N . GLU A 1 73 ? -16.933 -12.363 6.239 1.00 78.25 73 GLU A N 1
ATOM 578 C CA . GLU A 1 73 ? -17.067 -13.663 5.559 1.00 78.25 73 GLU A CA 1
ATOM 579 C C . GLU A 1 73 ? -18.400 -13.819 4.800 1.00 78.25 73 GLU A C 1
ATOM 581 O O . GLU A 1 73 ? -18.518 -14.694 3.947 1.00 78.25 73 GLU A O 1
ATOM 586 N N . ASP A 1 74 ? -19.379 -12.945 5.059 1.00 82.56 74 ASP A N 1
ATOM 587 C CA . ASP A 1 74 ? -20.744 -13.028 4.513 1.00 82.56 74 ASP A CA 1
ATOM 588 C C . ASP A 1 74 ? -20.917 -12.347 3.139 1.00 82.56 74 ASP A C 1
ATOM 590 O O . ASP A 1 74 ? -22.030 -12.250 2.615 1.00 82.56 74 ASP A O 1
ATOM 594 N N . LEU A 1 75 ? -19.839 -11.834 2.544 1.00 82.94 75 LEU A N 1
ATOM 595 C CA . LEU A 1 75 ? -19.895 -11.199 1.229 1.00 82.94 75 LEU A CA 1
ATOM 596 C C . LEU A 1 75 ? -19.932 -12.248 0.110 1.00 82.94 75 LEU A C 1
ATOM 598 O O . LEU A 1 75 ? -19.164 -13.206 0.104 1.00 82.94 75 LEU A O 1
ATOM 602 N N . GLU A 1 76 ? -20.767 -12.009 -0.906 1.00 84.19 76 GLU A N 1
ATOM 603 C CA . GLU A 1 76 ? -20.829 -12.837 -2.125 1.00 84.19 76 GLU A CA 1
ATOM 604 C C . GLU A 1 76 ? -19.485 -12.863 -2.886 1.00 84.19 76 GLU A C 1
ATOM 606 O O . GLU A 1 76 ? -19.196 -13.793 -3.637 1.00 84.19 76 GLU A O 1
ATOM 611 N N . PHE A 1 77 ? -18.636 -11.857 -2.656 1.00 80.81 77 PHE A N 1
ATOM 612 C CA . PHE A 1 77 ? -17.273 -11.768 -3.168 1.00 80.81 77 PHE A CA 1
ATOM 613 C C . PHE A 1 77 ? -16.302 -11.360 -2.054 1.00 80.81 77 PHE A C 1
ATOM 615 O O . PHE A 1 77 ? -16.599 -10.489 -1.240 1.00 80.81 77 PHE A O 1
ATOM 622 N N . SER A 1 78 ? -15.102 -11.943 -2.038 1.00 82.44 78 SER A N 1
ATOM 623 C CA . SER A 1 78 ? -14.066 -11.551 -1.084 1.00 82.44 78 SER A CA 1
ATOM 624 C C . SER A 1 78 ? -13.383 -10.255 -1.523 1.00 82.44 78 SER A C 1
ATOM 626 O O . SER A 1 78 ? -12.901 -10.133 -2.650 1.00 82.44 78 SER A O 1
ATOM 628 N N . VAL A 1 79 ? -13.311 -9.274 -0.621 1.00 89.19 79 VAL A N 1
ATOM 629 C CA . VAL A 1 79 ? -12.478 -8.083 -0.827 1.00 89.19 79 VAL A CA 1
ATOM 630 C C . VAL A 1 79 ? -11.026 -8.488 -0.591 1.00 89.19 79 VAL A C 1
ATOM 632 O O . VAL A 1 79 ? -10.625 -8.747 0.543 1.00 89.19 79 VAL A O 1
ATOM 635 N N . THR A 1 80 ? -10.228 -8.577 -1.657 1.00 92.12 80 THR A N 1
ATOM 636 C CA . THR A 1 80 ? -8.809 -8.929 -1.539 1.00 92.12 80 THR A CA 1
ATOM 637 C C . THR A 1 80 ? -7.961 -7.717 -1.182 1.00 92.12 80 THR A C 1
ATOM 639 O O . THR A 1 80 ? -8.351 -6.559 -1.345 1.00 92.12 80 THR A O 1
ATOM 642 N N . HIS A 1 81 ? -6.742 -7.988 -0.730 1.00 93.31 81 HIS A N 1
ATOM 643 C CA . HIS A 1 81 ? -5.782 -6.948 -0.399 1.00 93.31 81 HIS A CA 1
ATOM 644 C C . HIS A 1 81 ? -5.432 -6.069 -1.614 1.00 93.31 81 HIS A C 1
ATOM 646 O O . HIS A 1 81 ? -5.290 -4.851 -1.509 1.00 93.31 81 HIS A O 1
ATOM 652 N N . GLU A 1 82 ? -5.371 -6.674 -2.797 1.00 92.50 82 GLU A N 1
ATOM 653 C CA . GLU A 1 82 ? -5.170 -5.992 -4.072 1.00 92.50 82 GLU A CA 1
ATOM 654 C C . GLU A 1 82 ? -6.361 -5.099 -4.427 1.00 92.50 82 GLU A C 1
ATOM 656 O O . GLU A 1 82 ? -6.155 -4.029 -4.997 1.00 92.50 82 GLU A O 1
ATOM 661 N N . ASN A 1 83 ? -7.592 -5.483 -4.062 1.00 91.50 83 ASN A N 1
ATOM 662 C CA . ASN A 1 83 ? -8.757 -4.617 -4.248 1.00 91.50 83 ASN A CA 1
ATOM 663 C C . ASN A 1 83 ? -8.647 -3.352 -3.391 1.00 91.50 83 ASN A C 1
ATOM 665 O O . ASN A 1 83 ? -8.868 -2.256 -3.906 1.00 91.50 83 ASN A O 1
ATOM 669 N N . VAL A 1 84 ? -8.242 -3.483 -2.123 1.00 92.88 84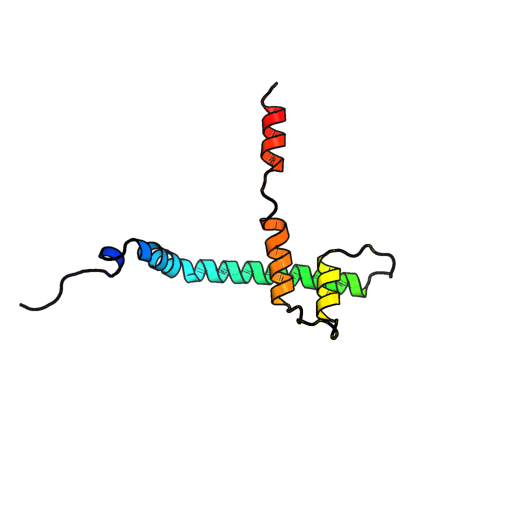 VAL A N 1
ATOM 670 C CA . VAL A 1 84 ? -8.014 -2.332 -1.231 1.00 92.88 84 VAL A CA 1
ATOM 671 C C . VAL A 1 84 ? -6.934 -1.413 -1.812 1.00 92.88 84 VAL A C 1
ATOM 673 O O . VAL A 1 84 ? -7.174 -0.218 -2.001 1.00 92.88 84 VAL A O 1
ATOM 676 N N . LYS A 1 85 ? -5.779 -1.974 -2.197 1.00 93.25 85 LYS A N 1
ATOM 677 C CA . LYS A 1 85 ? -4.688 -1.227 -2.848 1.00 93.25 85 LYS A CA 1
ATOM 678 C C . LYS A 1 85 ? -5.143 -0.524 -4.130 1.00 93.25 85 LYS A C 1
ATOM 680 O O . LYS A 1 85 ? -4.784 0.633 -4.350 1.00 93.25 85 LYS A O 1
ATOM 685 N N . ALA A 1 86 ? -5.957 -1.183 -4.953 1.00 91.56 86 ALA A N 1
ATOM 686 C CA . ALA A 1 86 ? -6.481 -0.607 -6.187 1.00 91.56 86 ALA A CA 1
ATOM 687 C C . ALA A 1 86 ? -7.401 0.591 -5.923 1.00 91.56 86 ALA A C 1
ATOM 689 O O . ALA A 1 86 ? -7.274 1.603 -6.610 1.00 91.56 86 ALA A O 1
ATOM 690 N N . VAL A 1 87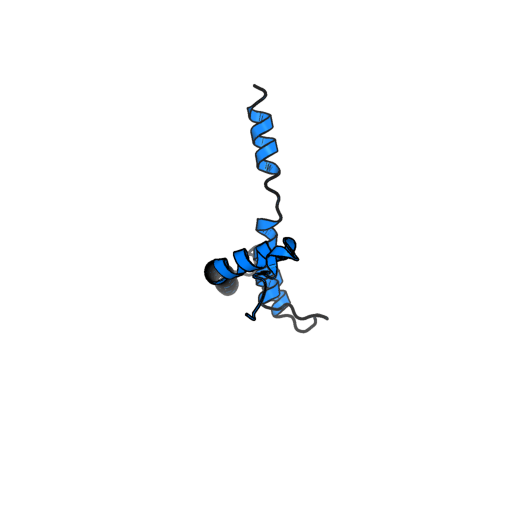 ? -8.286 0.518 -4.923 1.00 90.19 87 VAL A N 1
ATOM 691 C CA . VAL A 1 87 ? -9.180 1.636 -4.581 1.00 90.19 87 VAL A CA 1
ATOM 692 C C . VAL A 1 87 ? -8.392 2.822 -4.024 1.00 90.19 87 VAL A C 1
ATOM 694 O O . VAL A 1 87 ? -8.601 3.946 -4.484 1.00 90.19 87 VAL A O 1
ATOM 697 N N . ILE A 1 88 ? -7.436 2.579 -3.118 1.00 90.50 88 ILE A N 1
ATOM 698 C CA . ILE A 1 88 ? -6.546 3.624 -2.576 1.00 90.50 88 ILE A CA 1
ATOM 699 C C . ILE A 1 88 ? -5.738 4.287 -3.692 1.00 90.50 88 ILE A C 1
ATOM 701 O O . ILE A 1 88 ? -5.524 5.493 -3.655 1.00 90.50 88 ILE A O 1
ATOM 705 N N . LEU A 1 89 ? -5.288 3.525 -4.691 1.00 89.75 89 LEU A N 1
ATOM 706 C CA . LEU A 1 89 ? -4.549 4.071 -5.826 1.00 89.75 89 LEU A CA 1
ATOM 707 C C . LEU A 1 89 ? -5.462 4.848 -6.789 1.00 89.75 89 LEU A C 1
ATOM 709 O O . LEU A 1 89 ? -5.079 5.904 -7.288 1.00 89.75 89 LEU A O 1
ATOM 713 N N . PHE A 1 90 ? -6.663 4.338 -7.060 1.00 84.25 90 PHE A N 1
ATOM 714 C CA . PHE A 1 90 ? -7.582 4.896 -8.052 1.00 84.25 90 PHE A CA 1
ATOM 715 C C . PHE A 1 90 ? -8.260 6.181 -7.571 1.00 84.25 90 PHE A C 1
ATOM 717 O O . PHE A 1 90 ? -8.335 7.144 -8.331 1.00 84.25 90 PHE A O 1
ATOM 724 N N . PHE A 1 91 ? -8.708 6.235 -6.316 1.00 78.06 91 PHE A N 1
ATOM 725 C CA . PHE A 1 91 ? -9.450 7.373 -5.768 1.00 78.06 91 PHE A CA 1
ATOM 726 C C . PHE A 1 91 ? -8.705 8.728 -5.859 1.00 78.06 91 PHE A C 1
ATOM 728 O O . PHE A 1 91 ? -9.286 9.681 -6.380 1.00 78.06 91 PHE A O 1
ATOM 735 N N . PRO A 1 92 ? -7.418 8.855 -5.470 1.00 68.38 92 PRO A N 1
ATOM 736 C CA . PRO A 1 92 ? -6.667 10.104 -5.605 1.00 68.38 92 PRO A CA 1
ATOM 737 C C . PRO A 1 92 ? -6.219 10.399 -7.045 1.00 68.38 92 PRO A C 1
ATOM 739 O O . PRO A 1 92 ? -5.989 11.559 -7.381 1.00 68.38 92 PRO A O 1
ATOM 742 N N . ILE A 1 93 ? -6.084 9.382 -7.906 1.00 64.62 93 ILE A N 1
ATOM 743 C CA . ILE A 1 93 ? -5.676 9.557 -9.312 1.00 64.62 93 ILE A CA 1
ATOM 744 C C . ILE A 1 93 ? -6.863 9.972 -10.190 1.00 64.62 93 ILE A C 1
ATOM 746 O O . ILE A 1 93 ? -6.688 10.721 -11.153 1.00 64.62 93 ILE A O 1
ATOM 750 N N . TYR A 1 94 ? -8.065 9.491 -9.869 1.00 54.41 94 TYR A N 1
ATOM 751 C CA . TYR A 1 94 ? -9.266 9.686 -10.674 1.00 54.41 94 TYR A CA 1
ATOM 752 C C . TYR A 1 94 ? -10.006 10.991 -10.375 1.00 54.41 94 TYR A C 1
ATOM 754 O O . TYR A 1 94 ? -10.896 11.348 -11.140 1.00 54.41 94 TYR A O 1
ATOM 762 N N . ILE A 1 95 ? -9.634 11.760 -9.343 1.00 49.72 95 ILE A N 1
ATOM 763 C CA . ILE A 1 95 ? -10.066 13.160 -9.277 1.00 49.72 95 ILE A CA 1
ATOM 764 C C . ILE A 1 95 ? -9.291 13.900 -10.374 1.00 49.72 95 ILE A C 1
ATOM 766 O O . ILE A 1 95 ? -8.090 14.147 -10.202 1.00 49.72 95 ILE A O 1
ATOM 770 N N . PRO A 1 96 ? -9.913 14.260 -11.521 1.00 48.78 96 PRO A N 1
ATOM 771 C CA . PRO A 1 96 ? -9.236 15.136 -12.456 1.00 48.78 96 PRO A CA 1
ATOM 772 C C . PRO A 1 96 ? -8.822 16.382 -11.673 1.00 48.78 96 PRO A C 1
ATOM 774 O O . PRO A 1 96 ? -9.576 16.867 -10.829 1.00 48.78 96 PRO A O 1
ATOM 777 N N . LYS A 1 97 ? -7.648 16.944 -11.976 1.00 52.75 97 LYS A N 1
ATOM 778 C CA . LYS A 1 97 ? -7.237 18.299 -11.558 1.00 52.75 97 LYS A CA 1
ATOM 779 C C . LYS A 1 97 ? -8.188 19.388 -12.111 1.00 52.75 97 LYS A C 1
ATOM 781 O O . LYS A 1 97 ? -7.751 20.427 -12.596 1.00 52.75 97 LYS A O 1
ATOM 786 N N . HIS A 1 98 ? -9.496 19.159 -12.117 1.00 48.59 98 HIS A N 1
ATOM 787 C CA . HIS A 1 98 ? -10.505 20.051 -12.650 1.00 48.59 98 HIS A CA 1
ATOM 788 C C . HIS A 1 98 ? -10.759 21.241 -11.717 1.00 48.59 98 HIS A C 1
ATOM 790 O O . HIS A 1 98 ? -11.283 22.257 -12.160 1.00 48.59 98 HIS A O 1
ATOM 796 N N . SER A 1 99 ? -10.298 21.186 -10.463 1.00 46.38 99 SER A N 1
ATOM 797 C CA . SER A 1 99 ? -10.376 22.336 -9.554 1.00 46.38 99 SER A CA 1
ATOM 798 C C . SER A 1 99 ? -9.240 23.344 -9.740 1.00 46.38 99 SER A C 1
ATOM 800 O O . SER A 1 99 ? -9.422 24.505 -9.404 1.00 46.38 99 SER A O 1
ATOM 802 N N . THR A 1 100 ? -8.083 22.983 -10.312 1.00 54.34 100 THR A N 1
ATOM 803 C CA . THR A 1 100 ? -6.990 23.968 -10.470 1.00 54.34 100 THR A CA 1
ATOM 804 C C . THR A 1 100 ? -7.179 24.883 -11.677 1.00 54.34 100 THR A C 1
ATOM 806 O O . THR A 1 100 ? -6.683 26.002 -11.654 1.00 54.34 100 THR A O 1
ATOM 809 N N . LYS A 1 101 ? -7.911 24.445 -12.715 1.00 55.09 101 LYS A N 1
ATOM 810 C CA . LYS A 1 101 ? -8.258 25.315 -13.854 1.00 55.09 101 LYS A CA 1
ATOM 811 C C . LYS A 1 101 ? -9.309 26.360 -13.470 1.00 55.09 101 LYS A C 1
ATOM 813 O O . LYS A 1 101 ? -9.098 27.530 -13.735 1.00 55.09 101 LYS A O 1
ATOM 818 N N . LEU A 1 102 ? -10.343 25.969 -12.718 1.00 56.09 102 LEU A N 1
ATOM 819 C CA . LEU A 1 102 ? -11.358 26.906 -12.211 1.00 56.09 102 LEU A CA 1
ATOM 820 C C . LEU A 1 102 ? -10.766 27.987 -11.285 1.00 56.09 102 LEU A C 1
ATOM 822 O O . LEU A 1 102 ? -11.210 29.131 -11.316 1.00 56.09 102 LEU A O 1
ATOM 826 N N . ILE A 1 103 ? -9.734 27.655 -10.498 1.00 57.00 103 ILE A N 1
ATOM 827 C CA . ILE A 1 103 ? -9.053 28.631 -9.631 1.00 57.00 103 ILE A CA 1
ATOM 828 C C . ILE A 1 103 ? -8.139 29.565 -10.447 1.00 57.00 103 ILE A C 1
ATOM 830 O O . ILE A 1 103 ? -8.102 30.755 -10.159 1.00 57.00 103 ILE A O 1
ATOM 834 N N . LEU A 1 104 ? -7.439 29.078 -11.481 1.00 58.53 104 LEU A N 1
ATOM 835 C CA . LEU A 1 104 ? -6.593 29.934 -12.331 1.00 58.53 104 LEU A CA 1
ATOM 836 C C . LEU A 1 104 ? -7.399 30.847 -13.269 1.00 58.53 104 LEU A C 1
ATOM 838 O O . LEU A 1 104 ? -7.002 31.994 -13.472 1.00 58.53 104 LEU A O 1
ATOM 842 N N . ASP A 1 105 ? -8.539 30.381 -13.780 1.00 61.12 105 ASP A N 1
ATOM 843 C CA . ASP A 1 105 ? -9.398 31.181 -14.663 1.00 61.12 105 ASP A CA 1
ATOM 844 C C . ASP A 1 105 ? -10.084 32.325 -13.888 1.00 61.12 105 ASP A C 1
ATOM 846 O O . ASP A 1 105 ? -10.242 33.419 -14.416 1.00 61.12 105 ASP A O 1
ATOM 850 N N . THR A 1 106 ? -10.383 32.129 -12.595 1.00 61.31 106 THR A N 1
ATOM 851 C CA . THR A 1 106 ? -10.935 33.182 -11.712 1.00 61.31 106 THR A CA 1
ATOM 852 C C . THR A 1 106 ? -9.886 34.232 -11.305 1.00 61.31 106 THR A C 1
ATOM 854 O O . THR A 1 106 ? -10.240 35.350 -10.949 1.00 61.31 106 THR A O 1
ATOM 857 N N . PHE A 1 107 ? -8.590 33.899 -11.363 1.00 60.97 107 PHE A N 1
ATOM 858 C CA . PHE A 1 107 ? -7.487 34.826 -11.059 1.00 60.97 107 PHE A CA 1
ATOM 859 C C . PHE A 1 107 ? -6.928 35.559 -12.290 1.00 60.97 107 PHE A C 1
ATOM 861 O O . PHE A 1 107 ? -6.177 36.513 -12.117 1.00 60.97 107 PHE A O 1
ATOM 868 N N . THR A 1 108 ? -7.262 35.124 -13.510 1.00 62.59 108 THR A N 1
ATOM 869 C CA . THR A 1 108 ? -6.742 35.718 -14.762 1.00 62.59 108 THR A CA 1
ATOM 870 C C . THR A 1 108 ? -7.712 36.734 -15.389 1.00 62.59 108 THR A C 1
ATOM 872 O O . THR A 1 108 ? -7.348 37.412 -16.344 1.00 62.59 108 THR A O 1
ATOM 875 N N . ASP A 1 109 ? -8.926 36.876 -14.845 1.00 53.06 109 ASP A N 1
ATOM 876 C CA . ASP A 1 109 ? -9.955 37.819 -15.322 1.00 53.06 109 ASP A CA 1
ATOM 877 C C . ASP A 1 109 ? -9.950 39.178 -14.580 1.00 53.06 109 ASP A C 1
ATOM 879 O O . ASP A 1 109 ? -10.933 39.915 -14.614 1.00 53.06 109 ASP A O 1
ATOM 883 N N . HIS A 1 110 ? -8.852 39.541 -13.905 1.00 49.31 110 HIS A N 1
ATOM 884 C CA . HIS A 1 110 ? -8.678 40.863 -13.286 1.00 49.31 110 HIS A CA 1
ATOM 885 C C . HIS A 1 110 ? -7.259 41.406 -13.495 1.00 49.31 110 HIS A C 1
ATOM 887 O O . HIS A 1 110 ? -7.118 42.653 -13.550 1.00 49.31 110 HIS A O 1
#

pLDDT: mean 76.23, std 15.28, range [38.12, 95.75]

Organism: NCBI:txid194707